Protein AF-A0A323V607-F1 (afdb_monomer_lite)

pLDDT: mean 81.42, std 15.49, range [46.75, 97.62]

Organism: NCBI:txid429133

Radius of gyration: 14.13 Å; chains: 1; bounding box: 40×28×31 Å

Sequence (90 aa):
MTVAEIRTLLARAFVADPLMVWVFPDEHDRQQALAAWLGLMVERYVEAGEVDVVREERLAAVALWRRPSTTLAGPADLLPTADGLLRALL

Structure (mmCIF, N/CA/C/O backbone):
data_AF-A0A323V607-F1
#
_entry.id   AF-A0A323V607-F1
#
loop_
_atom_site.group_PDB
_atom_site.id
_atom_site.type_symbol
_atom_site.label_atom_id
_atom_site.label_alt_id
_atom_site.label_comp_id
_atom_site.label_asym_id
_atom_site.label_entity_id
_atom_site.label_seq_id
_atom_site.pdbx_PDB_ins_code
_atom_site.Cartn_x
_atom_site.Cartn_y
_atom_site.Cartn_z
_atom_site.occupancy
_atom_site.B_iso_or_equiv
_atom_site.auth_seq_id
_atom_site.auth_comp_id
_atom_site.auth_asym_id
_atom_site.auth_atom_id
_atom_site.pdbx_PDB_model_num
ATOM 1 N N . MET A 1 1 ? -2.634 5.009 -14.712 1.00 75.25 1 MET A N 1
ATOM 2 C CA . MET A 1 1 ? -2.522 4.725 -13.270 1.00 75.25 1 MET A CA 1
ATOM 3 C C . MET A 1 1 ? -1.637 5.774 -12.660 1.00 75.25 1 MET A C 1
ATOM 5 O O . MET A 1 1 ? -0.558 5.972 -13.199 1.00 75.25 1 MET A O 1
ATOM 9 N N . THR A 1 2 ? -2.058 6.431 -11.589 1.00 86.69 2 THR A N 1
ATOM 10 C CA . THR A 1 2 ? -1.182 7.370 -10.878 1.00 86.69 2 THR A CA 1
ATOM 11 C C . THR A 1 2 ? -0.620 6.727 -9.612 1.00 86.69 2 THR A C 1
ATOM 13 O O . THR A 1 2 ? -1.253 5.859 -9.010 1.00 86.69 2 THR A O 1
ATOM 16 N N . VAL A 1 3 ? 0.556 7.177 -9.171 1.00 85.25 3 VAL A N 1
ATOM 17 C CA . VAL A 1 3 ? 1.121 6.822 -7.854 1.00 85.25 3 VAL A CA 1
ATOM 18 C C . VAL A 1 3 ? 0.113 7.114 -6.735 1.00 85.25 3 VAL A C 1
ATOM 20 O O . VAL A 1 3 ? -0.033 6.329 -5.797 1.00 85.25 3 VAL A O 1
ATOM 23 N N . ALA A 1 4 ? -0.645 8.207 -6.870 1.00 88.56 4 ALA A N 1
ATOM 24 C CA . ALA A 1 4 ? -1.693 8.579 -5.929 1.00 88.56 4 ALA A CA 1
ATOM 25 C C . ALA A 1 4 ? -2.821 7.529 -5.848 1.00 88.56 4 ALA A C 1
ATOM 27 O O . ALA A 1 4 ? -3.270 7.206 -4.753 1.00 88.56 4 ALA A O 1
ATOM 28 N N . GLU A 1 5 ? -3.250 6.948 -6.973 1.00 91.94 5 GLU A N 1
ATOM 29 C CA . GLU A 1 5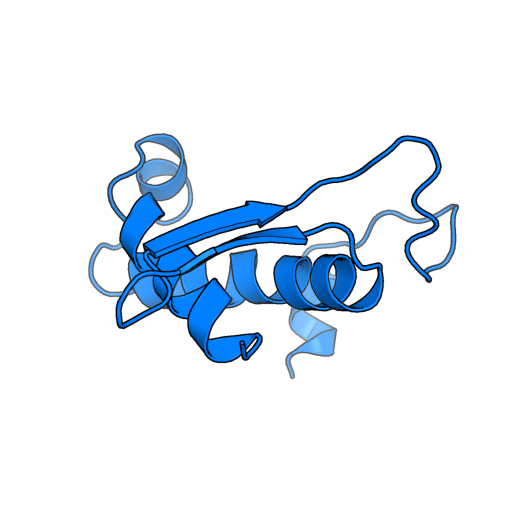 ? -4.247 5.865 -6.974 1.00 91.94 5 GLU A CA 1
ATOM 30 C C . GLU A 1 5 ? -3.733 4.616 -6.244 1.00 91.94 5 GLU A C 1
ATOM 32 O O . GLU A 1 5 ? -4.471 4.003 -5.469 1.00 91.94 5 GLU A O 1
ATOM 37 N N . ILE A 1 6 ? -2.464 4.256 -6.461 1.00 92.12 6 ILE A N 1
ATOM 38 C CA . ILE A 1 6 ? -1.837 3.070 -5.864 1.00 92.12 6 ILE A CA 1
ATOM 39 C C . ILE A 1 6 ? -1.698 3.234 -4.350 1.00 92.12 6 ILE A C 1
ATOM 41 O O . ILE A 1 6 ? -2.149 2.364 -3.605 1.00 92.12 6 ILE A O 1
ATOM 45 N N . ARG A 1 7 ? -1.135 4.355 -3.871 1.00 91.31 7 ARG A N 1
ATOM 46 C CA . ARG A 1 7 ? -0.978 4.592 -2.424 1.00 91.31 7 ARG A CA 1
ATOM 47 C C . ARG A 1 7 ? -2.329 4.600 -1.704 1.00 91.31 7 ARG A C 1
ATOM 49 O O . ARG A 1 7 ? -2.445 4.053 -0.613 1.00 91.31 7 ARG A O 1
ATOM 56 N N . THR A 1 8 ? -3.372 5.154 -2.331 1.00 93.31 8 THR A N 1
ATOM 57 C CA . THR A 1 8 ? -4.730 5.173 -1.771 1.00 93.31 8 THR A CA 1
ATOM 58 C C . THR A 1 8 ? -5.366 3.784 -1.753 1.00 93.31 8 THR A C 1
ATOM 60 O O . THR A 1 8 ? -6.113 3.461 -0.828 1.00 93.31 8 THR A O 1
ATOM 63 N N . LEU A 1 9 ? -5.105 2.942 -2.756 1.00 95.38 9 LEU A N 1
ATOM 64 C CA . LEU A 1 9 ? -5.551 1.550 -2.736 1.00 95.38 9 LEU A CA 1
ATOM 65 C C . LEU A 1 9 ? -4.872 0.770 -1.605 1.00 95.38 9 LEU A C 1
ATOM 67 O O . LEU A 1 9 ? -5.568 0.165 -0.794 1.00 95.38 9 LEU A O 1
ATOM 71 N N . LEU A 1 10 ? -3.543 0.838 -1.520 1.00 94.56 10 LEU A N 1
ATOM 72 C CA . LEU A 1 10 ? -2.760 0.121 -0.512 1.00 94.56 10 LEU A CA 1
ATOM 73 C C . LEU A 1 10 ? -3.124 0.545 0.912 1.00 94.56 10 LEU A C 1
ATOM 75 O O . LEU A 1 10 ? -3.352 -0.310 1.761 1.00 94.56 10 LEU A O 1
ATOM 79 N N . ALA A 1 11 ? -3.253 1.849 1.164 1.00 95.12 11 ALA A N 1
ATOM 80 C CA . ALA A 1 11 ? -3.637 2.352 2.479 1.00 95.12 11 ALA A CA 1
ATOM 81 C C . ALA A 1 11 ? -4.978 1.777 2.953 1.00 95.12 11 ALA A C 1
ATOM 83 O O . ALA A 1 11 ? -5.094 1.361 4.099 1.00 95.12 11 ALA A O 1
ATOM 84 N N . ARG A 1 12 ? -5.974 1.695 2.061 1.00 95.69 12 ARG A N 1
ATOM 85 C CA . ARG A 1 12 ? -7.279 1.093 2.376 1.00 95.69 12 ARG A CA 1
ATOM 86 C C . ARG A 1 12 ? -7.198 -0.419 2.555 1.00 95.69 12 ARG A C 1
ATOM 88 O O . ARG A 1 12 ? -7.874 -0.950 3.426 1.00 95.69 12 ARG A O 1
ATOM 95 N N . ALA A 1 13 ? -6.390 -1.101 1.745 1.00 95.88 13 ALA A N 1
ATOM 96 C CA . ALA A 1 13 ? -6.234 -2.551 1.819 1.00 95.88 13 ALA A CA 1
ATOM 97 C C . ALA A 1 13 ? -5.586 -3.000 3.139 1.00 95.88 13 ALA A C 1
ATOM 99 O O . ALA A 1 13 ? -5.980 -4.020 3.694 1.00 95.88 13 ALA A O 1
ATOM 100 N N . PHE A 1 14 ? -4.631 -2.219 3.653 1.00 95.81 14 PHE A N 1
ATOM 101 C CA . PHE A 1 14 ? -3.831 -2.582 4.824 1.00 95.81 14 PHE A CA 1
ATOM 102 C C . PHE A 1 14 ? -4.226 -1.863 6.124 1.00 95.81 14 PHE A C 1
ATOM 104 O O . PHE A 1 14 ? -3.620 -2.122 7.159 1.00 95.81 14 PHE A O 1
ATOM 111 N N . VAL A 1 15 ? -5.243 -0.990 6.130 1.00 96.94 15 VAL A N 1
ATOM 112 C CA . VAL A 1 15 ? -5.633 -0.217 7.334 1.00 96.94 15 VAL A CA 1
ATOM 113 C C . VAL A 1 15 ? -5.998 -1.092 8.540 1.00 96.94 15 VAL A C 1
ATOM 115 O O . VAL A 1 15 ? -5.806 -0.672 9.679 1.00 96.94 15 VAL A O 1
ATOM 118 N N . ALA A 1 16 ? -6.502 -2.302 8.292 1.00 96.81 16 ALA A N 1
ATOM 119 C CA . ALA A 1 16 ? -6.879 -3.279 9.313 1.00 96.81 16 ALA A CA 1
ATOM 120 C C . ALA A 1 16 ? -5.907 -4.471 9.398 1.00 96.81 16 ALA A C 1
ATOM 122 O O . ALA A 1 16 ? -6.179 -5.432 10.116 1.00 96.81 16 ALA A O 1
ATOM 123 N N . ASP A 1 17 ? -4.790 -4.438 8.663 1.00 97.31 17 ASP A N 1
ATOM 124 C CA . ASP A 1 17 ? -3.767 -5.478 8.744 1.00 97.31 17 ASP A CA 1
ATOM 125 C C . ASP A 1 17 ? -3.166 -5.502 10.166 1.00 97.31 17 ASP A C 1
ATOM 127 O O . ASP A 1 17 ? -2.754 -4.447 10.656 1.00 97.31 17 ASP A O 1
ATOM 131 N N . PRO A 1 18 ? -3.095 -6.660 10.852 1.00 97.62 18 PRO A N 1
ATOM 132 C CA . PRO A 1 18 ? -2.622 -6.727 12.236 1.00 97.62 18 PRO A CA 1
ATOM 133 C C . PRO A 1 18 ? -1.215 -6.158 12.451 1.00 97.62 18 PRO A C 1
ATOM 135 O O . PRO A 1 18 ? -0.949 -5.554 13.491 1.00 97.62 18 PRO A O 1
ATOM 138 N N . LEU A 1 19 ? -0.317 -6.314 11.473 1.00 95.19 19 LEU A N 1
ATOM 139 C CA . LEU A 1 19 ? 1.016 -5.726 11.536 1.00 95.19 19 LEU A CA 1
ATOM 140 C C . LEU A 1 19 ? 0.924 -4.202 11.445 1.00 95.19 19 LEU A C 1
ATOM 142 O O . LEU A 1 19 ? 1.575 -3.505 12.218 1.00 95.19 19 LEU A O 1
ATOM 146 N N . MET A 1 20 ? 0.093 -3.671 10.549 1.00 93.25 20 MET A N 1
ATOM 147 C CA . MET A 1 20 ? -0.082 -2.221 10.418 1.00 93.25 20 MET A CA 1
ATOM 148 C C . MET A 1 20 ? -0.815 -1.602 11.611 1.00 93.25 20 MET A C 1
ATOM 150 O O . MET A 1 20 ? -0.511 -0.471 11.980 1.00 93.25 20 MET A O 1
ATOM 154 N N . VAL A 1 21 ? -1.732 -2.333 12.251 1.00 96.75 21 VAL A N 1
ATOM 155 C CA . VAL A 1 21 ? -2.356 -1.926 13.521 1.00 96.75 21 VAL A CA 1
ATOM 156 C C . VAL A 1 21 ? -1.312 -1.825 14.631 1.00 96.75 21 VAL A C 1
ATOM 158 O O . VAL A 1 21 ? -1.359 -0.896 15.430 1.00 96.75 21 VAL A O 1
ATOM 161 N N . TRP A 1 22 ? -0.348 -2.745 14.666 1.00 94.44 22 TRP A N 1
ATOM 162 C CA . TRP A 1 22 ? 0.758 -2.685 15.618 1.00 94.44 22 TRP A CA 1
ATOM 163 C C . TRP A 1 22 ? 1.725 -1.524 15.329 1.00 94.44 22 TRP A C 1
ATOM 165 O O . TRP A 1 22 ? 2.134 -0.838 16.263 1.00 94.44 22 TRP A O 1
ATOM 175 N N . VAL A 1 23 ? 2.061 -1.267 14.056 1.00 90.94 23 VAL A N 1
ATOM 176 C CA . VAL A 1 23 ? 2.963 -0.160 13.675 1.00 90.94 23 VAL A CA 1
ATOM 177 C C . VAL A 1 23 ? 2.318 1.215 13.888 1.00 90.94 23 VAL A C 1
ATOM 179 O O . VAL A 1 23 ? 2.964 2.119 14.417 1.00 90.94 23 VAL A O 1
ATOM 182 N N . PHE A 1 24 ? 1.055 1.385 13.489 1.00 92.12 24 PHE A N 1
ATOM 183 C CA . PHE A 1 24 ? 0.299 2.629 13.640 1.00 92.12 24 PHE A CA 1
ATOM 184 C C . PHE A 1 24 ? -0.933 2.381 14.517 1.00 92.12 24 PHE A C 1
ATOM 186 O O . PHE A 1 24 ? -2.007 2.078 13.995 1.00 92.12 24 PHE A O 1
ATOM 193 N N . PRO A 1 25 ? -0.808 2.479 15.848 1.00 92.12 25 PRO A N 1
ATOM 194 C CA . PRO A 1 25 ? -1.885 2.099 16.759 1.00 92.12 25 PRO A CA 1
ATOM 195 C C . PRO A 1 25 ? -3.111 3.016 16.675 1.00 92.12 25 PRO A C 1
ATOM 197 O O . PRO A 1 25 ? -4.228 2.528 16.855 1.00 92.12 25 PRO A O 1
ATOM 200 N N . ASP A 1 26 ? -2.928 4.303 16.358 1.00 94.44 26 ASP A N 1
ATOM 201 C CA . ASP A 1 26 ? -4.036 5.255 16.242 1.00 94.44 26 ASP A CA 1
ATOM 202 C C . ASP A 1 26 ? -4.852 5.013 14.967 1.00 94.44 26 ASP A C 1
ATOM 204 O O . ASP A 1 26 ? -4.372 5.175 13.845 1.00 94.44 26 ASP A O 1
ATOM 208 N N . GLU A 1 27 ? -6.114 4.635 15.149 1.00 94.38 27 GLU A N 1
ATOM 209 C CA . GLU A 1 27 ? -7.049 4.379 14.061 1.00 94.38 27 GLU A CA 1
ATOM 210 C C . GLU A 1 27 ? -7.364 5.623 13.224 1.00 94.38 27 GLU A C 1
ATOM 212 O O . GLU A 1 27 ? -7.552 5.489 12.013 1.00 94.38 27 GLU A O 1
ATOM 217 N N . HIS A 1 28 ? -7.378 6.816 13.828 1.00 93.31 28 HIS A N 1
ATOM 218 C CA . HIS A 1 28 ? -7.738 8.050 13.125 1.00 93.31 28 HIS A CA 1
ATOM 219 C C . HIS A 1 28 ? -6.687 8.430 12.076 1.00 93.31 28 HIS A C 1
ATOM 221 O O . HIS A 1 28 ? -7.037 8.889 10.985 1.00 93.31 28 HIS A O 1
ATOM 227 N N . ASP A 1 29 ? -5.414 8.155 12.367 1.00 91.75 29 ASP A N 1
ATOM 228 C CA . ASP A 1 29 ? -4.292 8.550 11.516 1.00 91.75 29 ASP A CA 1
ATOM 229 C C . ASP A 1 29 ? -3.749 7.403 10.654 1.00 91.75 29 ASP A C 1
ATOM 231 O O . ASP A 1 29 ? -3.122 7.652 9.618 1.00 91.75 29 ASP A O 1
ATOM 235 N N . ARG A 1 30 ? -4.006 6.138 11.022 1.00 94.56 30 ARG A N 1
ATOM 236 C CA . ARG A 1 30 ? -3.390 4.952 10.397 1.00 94.56 30 ARG A CA 1
ATOM 237 C C . ARG A 1 30 ? -3.525 4.918 8.879 1.00 94.56 30 ARG A C 1
ATOM 239 O O . ARG A 1 30 ? -2.557 4.593 8.196 1.00 94.56 30 ARG A O 1
ATOM 246 N N . GLN A 1 31 ? -4.678 5.283 8.318 1.00 95.00 31 GLN A N 1
ATOM 247 C CA . GLN A 1 31 ? -4.835 5.285 6.859 1.00 95.00 31 GLN A CA 1
ATOM 248 C C . GLN A 1 31 ? -3.918 6.318 6.179 1.00 95.00 31 GLN A C 1
ATOM 250 O O . GLN A 1 31 ? -3.328 6.024 5.139 1.00 95.00 31 GLN A O 1
ATOM 255 N N . GLN A 1 32 ? -3.784 7.519 6.749 1.00 90.19 32 GLN A N 1
ATOM 256 C CA . GLN A 1 32 ? -2.910 8.563 6.202 1.00 90.19 32 GLN A CA 1
ATOM 257 C C . GLN A 1 32 ? -1.436 8.188 6.383 1.00 90.19 32 GLN A C 1
ATOM 259 O O . GLN A 1 32 ? -0.650 8.312 5.442 1.00 90.19 32 GLN A O 1
ATOM 264 N N . ALA A 1 33 ? -1.083 7.639 7.548 1.00 90.12 33 ALA A N 1
ATOM 265 C CA . ALA A 1 33 ? 0.254 7.127 7.830 1.00 90.12 33 ALA A CA 1
ATOM 266 C C . ALA A 1 33 ? 0.658 6.012 6.849 1.00 90.12 33 ALA A C 1
ATOM 268 O O . ALA A 1 33 ? 1.754 6.047 6.290 1.00 90.12 33 ALA A O 1
ATOM 269 N N . LEU A 1 34 ? -0.248 5.073 6.551 1.00 92.06 34 LEU A N 1
ATOM 270 C CA . LEU A 1 34 ? -0.027 4.025 5.551 1.00 92.06 34 LEU A CA 1
ATOM 271 C C . LEU A 1 34 ? 0.141 4.583 4.141 1.00 92.06 34 LEU A C 1
ATOM 273 O O . LEU A 1 34 ? 1.031 4.143 3.415 1.00 92.06 34 LEU A O 1
ATOM 277 N N . ALA A 1 35 ? -0.690 5.550 3.745 1.00 90.56 35 ALA A N 1
ATOM 278 C CA . ALA A 1 35 ? -0.582 6.177 2.432 1.00 90.56 35 ALA A CA 1
ATOM 279 C C . ALA A 1 35 ? 0.771 6.883 2.247 1.00 90.56 35 ALA A C 1
ATOM 281 O O . ALA A 1 35 ? 1.349 6.804 1.163 1.00 90.56 35 ALA A O 1
ATOM 282 N N . ALA A 1 36 ? 1.282 7.538 3.294 1.00 84.94 36 ALA A N 1
ATOM 283 C CA . ALA A 1 36 ? 2.595 8.177 3.286 1.00 84.94 36 ALA A CA 1
ATOM 284 C C . ALA A 1 36 ? 3.733 7.144 3.273 1.00 84.94 36 ALA A C 1
ATOM 286 O O . ALA A 1 36 ? 4.605 7.196 2.405 1.00 84.94 36 ALA A O 1
ATOM 287 N N . TRP A 1 37 ? 3.699 6.172 4.188 1.00 83.62 37 TRP A N 1
ATOM 288 C CA . TRP A 1 37 ? 4.766 5.182 4.331 1.00 83.62 37 TRP A CA 1
ATOM 289 C C . TRP A 1 37 ? 4.895 4.273 3.107 1.00 83.62 37 TRP A C 1
ATOM 291 O O . TRP A 1 37 ? 5.985 4.127 2.554 1.00 83.62 37 TRP A O 1
ATOM 301 N N . LEU A 1 38 ? 3.785 3.686 2.647 1.00 83.44 38 LEU A N 1
ATOM 302 C CA . LEU A 1 38 ? 3.788 2.818 1.469 1.00 83.44 38 LEU A CA 1
ATOM 303 C C . LEU A 1 38 ? 3.985 3.629 0.184 1.00 83.44 38 LEU A C 1
ATOM 305 O O . LEU A 1 38 ? 4.653 3.156 -0.734 1.00 83.44 38 LEU A O 1
ATOM 309 N N . GLY A 1 39 ? 3.452 4.855 0.126 1.00 78.75 39 GLY A N 1
ATOM 310 C CA . GLY A 1 39 ? 3.568 5.747 -1.030 1.00 78.75 39 GLY A CA 1
ATOM 311 C C . GLY A 1 39 ? 5.013 6.024 -1.438 1.00 78.75 39 GLY A C 1
ATOM 312 O O . GLY A 1 39 ? 5.322 5.971 -2.626 1.00 78.75 39 GLY A O 1
ATOM 313 N N . LEU A 1 40 ? 5.911 6.197 -0.465 1.00 74.06 40 LEU A N 1
ATOM 314 C CA . LEU A 1 40 ? 7.337 6.384 -0.730 1.00 74.06 40 LEU A CA 1
ATOM 315 C C . LEU A 1 40 ? 7.957 5.222 -1.520 1.00 74.06 40 LEU A C 1
ATOM 317 O O . LEU A 1 40 ? 8.779 5.420 -2.413 1.00 74.06 40 LEU A O 1
ATOM 321 N N . MET A 1 41 ? 7.575 3.992 -1.181 1.00 75.31 41 MET A N 1
ATOM 322 C CA . MET A 1 41 ? 8.111 2.805 -1.840 1.00 75.31 41 MET A CA 1
ATOM 323 C C . MET A 1 41 ? 7.476 2.624 -3.223 1.00 75.31 41 MET A C 1
ATOM 325 O O . MET A 1 41 ? 8.154 2.219 -4.166 1.00 75.31 41 MET A O 1
ATOM 329 N N . VAL A 1 42 ? 6.189 2.965 -3.362 1.00 83.38 42 VAL A N 1
ATOM 330 C CA . VAL A 1 42 ? 5.430 2.853 -4.617 1.00 83.38 42 VAL A CA 1
ATOM 331 C C . VAL A 1 42 ? 6.074 3.640 -5.749 1.00 83.38 42 VAL A C 1
ATOM 333 O O . VAL A 1 42 ? 6.192 3.100 -6.844 1.00 83.38 42 VAL A O 1
ATOM 336 N N . GLU A 1 43 ? 6.507 4.876 -5.501 1.00 78.00 43 GLU A N 1
ATOM 337 C CA . GLU A 1 43 ? 7.136 5.723 -6.524 1.00 78.00 43 GLU A CA 1
ATOM 338 C C . GLU A 1 43 ? 8.307 5.007 -7.201 1.00 78.00 43 GLU A C 1
ATOM 340 O O . GLU A 1 43 ? 8.328 4.860 -8.422 1.00 78.00 43 GLU A O 1
ATOM 345 N N . ARG A 1 44 ? 9.212 4.437 -6.400 1.00 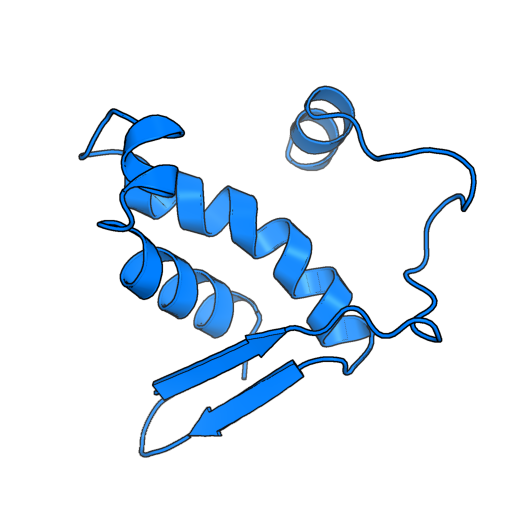75.62 44 ARG A N 1
ATOM 346 C CA . ARG A 1 44 ? 10.412 3.755 -6.900 1.00 75.62 44 ARG A CA 1
ATOM 347 C C . ARG A 1 44 ? 10.102 2.486 -7.684 1.00 75.62 44 ARG A C 1
ATOM 349 O O . ARG A 1 44 ? 10.747 2.220 -8.694 1.00 75.62 44 ARG A O 1
ATOM 356 N N . TYR A 1 45 ? 9.132 1.694 -7.236 1.00 78.50 45 TYR A N 1
ATOM 357 C CA . TYR A 1 45 ? 8.755 0.470 -7.945 1.00 78.50 45 TYR A CA 1
ATOM 358 C C . TYR A 1 45 ? 7.986 0.763 -9.238 1.00 78.50 45 TYR A C 1
ATOM 360 O O . TYR A 1 45 ? 8.189 0.068 -10.232 1.00 78.50 45 TYR A O 1
ATOM 368 N N . VAL A 1 46 ? 7.158 1.815 -9.255 1.00 83.06 46 VAL A N 1
ATOM 369 C CA . VAL A 1 46 ? 6.478 2.288 -10.470 1.00 83.06 46 VAL A CA 1
ATOM 370 C C . VAL A 1 46 ? 7.493 2.788 -11.498 1.00 83.06 46 VAL A C 1
ATOM 372 O O . VAL A 1 46 ? 7.400 2.401 -12.660 1.00 83.06 46 VAL A O 1
ATOM 375 N N . GLU A 1 47 ? 8.482 3.585 -11.083 1.00 79.94 47 GLU A N 1
ATOM 376 C CA . GLU A 1 47 ? 9.572 4.050 -11.955 1.00 79.94 47 GLU A CA 1
ATOM 377 C C . GLU A 1 47 ? 10.397 2.893 -12.531 1.00 79.94 47 GLU A C 1
ATOM 379 O O . GLU A 1 47 ? 10.757 2.914 -13.706 1.00 79.94 47 GLU A O 1
ATOM 384 N N . ALA A 1 48 ? 10.660 1.859 -11.727 1.00 79.12 48 ALA A N 1
ATOM 385 C CA . ALA A 1 48 ? 11.388 0.668 -12.159 1.00 79.12 48 ALA A CA 1
ATOM 386 C C . ALA A 1 48 ? 10.565 -0.277 -13.060 1.00 79.12 48 ALA A C 1
ATOM 388 O O . ALA A 1 48 ? 11.115 -1.244 -13.585 1.00 79.12 48 ALA A O 1
ATOM 389 N N . GLY A 1 49 ? 9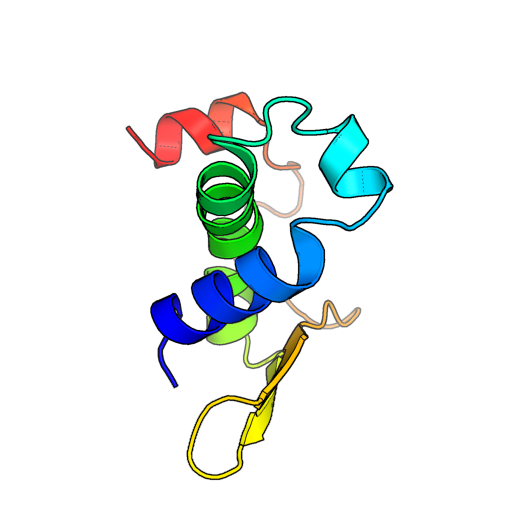.262 -0.031 -13.245 1.00 83.25 49 GLY A N 1
ATOM 390 C CA . GLY A 1 49 ? 8.375 -0.902 -14.024 1.00 83.25 49 GLY A CA 1
ATOM 391 C C . GLY A 1 49 ? 8.060 -2.240 -13.344 1.00 83.25 49 GLY A C 1
ATOM 392 O O . GLY A 1 49 ? 7.638 -3.189 -13.999 1.00 83.25 49 GLY A O 1
ATOM 393 N N . GLU A 1 50 ? 8.255 -2.329 -12.030 1.00 86.50 50 GLU A N 1
ATOM 394 C CA . GLU A 1 50 ? 8.128 -3.559 -11.242 1.00 86.50 50 GLU A CA 1
ATOM 395 C C . GLU A 1 50 ? 6.757 -3.652 -10.555 1.00 86.50 50 GLU A C 1
ATOM 397 O O . GLU A 1 50 ? 6.652 -3.902 -9.351 1.00 86.50 50 GLU A O 1
ATOM 402 N N . VAL A 1 51 ? 5.689 -3.387 -11.313 1.00 89.94 51 VAL A N 1
ATOM 403 C CA . VAL A 1 51 ? 4.325 -3.273 -10.780 1.00 89.94 51 VAL A CA 1
ATOM 404 C C . VAL A 1 51 ? 3.329 -4.005 -11.666 1.00 89.94 51 VAL A C 1
ATOM 406 O O . VAL A 1 51 ? 3.171 -3.665 -12.837 1.00 89.94 51 VAL A O 1
ATOM 409 N N . ASP A 1 52 ? 2.597 -4.944 -11.072 1.00 93.94 52 ASP A N 1
ATOM 410 C CA . ASP A 1 52 ? 1.451 -5.602 -11.697 1.00 93.94 52 ASP A CA 1
ATOM 411 C C . ASP A 1 52 ? 0.150 -5.005 -11.170 1.00 93.94 52 ASP A C 1
ATOM 413 O O . ASP A 1 52 ? 0.022 -4.682 -9.986 1.00 93.94 52 ASP A O 1
ATOM 417 N N . VAL A 1 53 ? -0.837 -4.853 -12.053 1.00 94.19 53 VAL A N 1
ATOM 418 C CA . VAL A 1 53 ? -2.104 -4.187 -11.737 1.00 94.19 53 VAL A CA 1
ATOM 419 C C . VAL A 1 53 ? -3.286 -4.965 -12.276 1.00 94.19 53 VAL A C 1
ATOM 421 O O . VAL A 1 53 ? -3.255 -5.465 -13.398 1.00 94.19 53 VAL A O 1
ATOM 424 N N . VAL A 1 54 ? -4.369 -4.985 -11.505 1.00 96.44 54 VAL A N 1
ATOM 425 C CA . VAL A 1 54 ? -5.683 -5.422 -11.983 1.00 96.44 54 VAL A CA 1
ATOM 426 C C . VAL A 1 54 ? -6.580 -4.198 -12.092 1.00 96.44 54 VAL A C 1
ATOM 428 O O . VAL A 1 54 ? -6.748 -3.440 -11.129 1.00 96.44 54 VAL A O 1
ATOM 431 N N . ARG A 1 55 ? -7.142 -3.993 -13.284 1.00 92.75 55 ARG A N 1
ATOM 432 C CA . ARG A 1 55 ? -8.092 -2.918 -13.575 1.00 92.75 55 ARG A CA 1
ATOM 433 C C . ARG A 1 55 ? -9.425 -3.505 -14.007 1.00 92.75 55 ARG A C 1
ATOM 435 O O . ARG A 1 55 ? -9.472 -4.312 -14.928 1.00 92.75 55 ARG A O 1
ATOM 442 N N . GLU A 1 56 ? -10.478 -3.041 -13.351 1.00 87.81 56 GLU A N 1
ATOM 443 C CA . GLU A 1 56 ? -11.854 -3.135 -13.837 1.00 87.81 56 GLU A CA 1
ATOM 444 C C . GLU A 1 56 ? -12.238 -1.739 -14.363 1.00 87.81 56 GLU A C 1
ATOM 446 O O . GLU A 1 56 ? -11.480 -1.141 -15.128 1.00 87.81 56 GLU A O 1
ATOM 451 N N . GLU A 1 57 ? -13.335 -1.146 -13.885 1.00 89.75 57 GLU A N 1
ATOM 452 C CA . GLU A 1 57 ? -13.641 0.281 -14.095 1.00 89.75 57 GLU A CA 1
ATOM 453 C C . GLU A 1 57 ? -12.657 1.207 -13.352 1.00 89.75 57 GLU A C 1
ATOM 455 O O . GLU A 1 57 ? -12.413 2.346 -13.750 1.00 89.75 57 GLU A O 1
ATOM 460 N N . ARG A 1 58 ? -12.053 0.702 -12.269 1.00 89.69 58 ARG A N 1
ATOM 461 C CA . ARG A 1 58 ? -11.043 1.378 -11.440 1.00 89.69 58 ARG A CA 1
ATOM 462 C C . ARG A 1 58 ? -9.917 0.416 -11.060 1.00 89.69 58 ARG A C 1
ATOM 464 O O . ARG A 1 58 ? -10.011 -0.789 -11.287 1.00 89.69 58 ARG A O 1
ATOM 471 N N . LEU A 1 59 ? -8.838 0.950 -10.480 1.00 92.94 59 LEU A N 1
ATOM 472 C CA . LEU A 1 59 ? -7.747 0.131 -9.944 1.00 92.94 59 LEU A CA 1
ATOM 473 C C . LEU A 1 59 ? -8.279 -0.748 -8.798 1.00 92.94 59 LEU A C 1
ATOM 475 O O . LEU A 1 59 ? -8.725 -0.217 -7.779 1.00 92.94 59 LEU A O 1
ATOM 479 N N . ALA A 1 60 ? -8.243 -2.067 -8.992 1.00 94.94 60 ALA A N 1
ATOM 480 C CA . ALA A 1 60 ? -8.810 -3.049 -8.070 1.00 94.94 60 ALA A CA 1
ATOM 481 C C . ALA A 1 60 ? -7.733 -3.726 -7.212 1.00 94.94 60 ALA A C 1
ATOM 483 O O . ALA A 1 60 ? -7.926 -3.905 -6.013 1.00 94.94 60 ALA A O 1
ATOM 484 N N . ALA A 1 61 ? -6.584 -4.052 -7.810 1.00 94.94 61 ALA A N 1
ATOM 485 C CA . ALA A 1 61 ? -5.457 -4.664 -7.113 1.00 94.94 61 ALA A CA 1
ATOM 486 C C . ALA A 1 61 ? -4.120 -4.191 -7.691 1.00 94.94 61 ALA A C 1
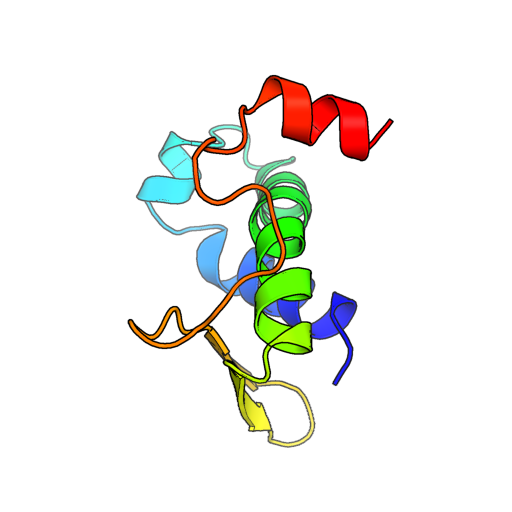ATOM 488 O O . ALA A 1 61 ? -4.038 -3.766 -8.848 1.00 94.94 61 ALA A O 1
ATOM 489 N N . VAL A 1 62 ? -3.075 -4.285 -6.872 1.00 94.94 62 VAL A N 1
ATOM 490 C CA . VAL A 1 62 ? -1.698 -3.964 -7.247 1.00 94.94 62 VAL A CA 1
ATOM 491 C C . VAL A 1 62 ? -0.734 -4.891 -6.511 1.00 94.94 62 VAL A C 1
ATOM 493 O O . VAL A 1 62 ? -0.943 -5.194 -5.337 1.00 94.94 62 VAL A O 1
ATOM 496 N N . ALA A 1 63 ? 0.324 -5.312 -7.193 1.00 93.62 63 ALA A N 1
ATOM 497 C CA . ALA A 1 63 ? 1.476 -5.977 -6.602 1.00 93.62 63 ALA A CA 1
ATOM 498 C C . ALA A 1 63 ? 2.742 -5.225 -7.021 1.00 93.62 63 ALA A C 1
ATOM 500 O O . ALA A 1 63 ? 2.898 -4.881 -8.191 1.00 93.62 63 ALA A O 1
ATOM 501 N N . LEU A 1 64 ? 3.626 -4.945 -6.061 1.00 88.94 64 LEU A N 1
ATOM 502 C CA . LEU A 1 64 ? 4.918 -4.302 -6.305 1.00 88.94 64 LEU A CA 1
ATOM 503 C C . LEU A 1 64 ? 6.024 -5.308 -6.021 1.00 88.94 64 LEU A C 1
ATOM 505 O O . LEU A 1 64 ? 5.995 -5.989 -4.994 1.00 88.94 64 LEU A O 1
ATOM 509 N N . TRP A 1 65 ? 7.002 -5.380 -6.914 1.00 87.06 65 TRP A N 1
ATOM 510 C CA . TRP A 1 65 ? 8.046 -6.389 -6.862 1.00 87.06 65 TRP A CA 1
ATOM 511 C C . TRP A 1 65 ? 9.419 -5.763 -6.670 1.00 87.06 65 TRP A C 1
ATOM 513 O O . TRP A 1 65 ? 9.791 -4.792 -7.319 1.00 87.06 65 TRP A O 1
ATOM 523 N N . ARG A 1 66 ? 10.230 -6.395 -5.825 1.00 81.75 66 ARG A N 1
ATOM 524 C CA . ARG A 1 66 ? 11.680 -6.223 -5.862 1.00 81.75 66 ARG A CA 1
ATOM 525 C C . ARG A 1 66 ? 12.283 -7.480 -6.465 1.00 81.75 66 ARG A C 1
ATOM 527 O O . ARG A 1 66 ? 12.393 -8.494 -5.776 1.00 81.75 66 ARG A O 1
ATOM 534 N N . ARG A 1 67 ? 12.664 -7.436 -7.742 1.00 81.00 67 ARG A N 1
ATOM 535 C CA . ARG A 1 67 ? 13.369 -8.554 -8.378 1.00 81.00 67 ARG A CA 1
ATOM 536 C C . ARG A 1 67 ? 14.860 -8.475 -8.035 1.00 81.00 67 ARG A C 1
ATOM 538 O O . ARG A 1 67 ? 15.378 -7.377 -7.823 1.00 81.00 67 ARG A O 1
ATOM 545 N N . PRO A 1 68 ? 15.588 -9.605 -8.005 1.00 78.81 68 PRO A N 1
ATOM 546 C CA . PRO A 1 68 ? 17.036 -9.594 -7.777 1.00 78.81 68 PRO A CA 1
ATOM 547 C C . PRO A 1 68 ? 17.807 -8.709 -8.770 1.00 78.81 68 PRO A C 1
ATOM 549 O O . PRO A 1 68 ? 18.835 -8.142 -8.420 1.00 78.81 68 PRO A O 1
ATOM 552 N N . SER A 1 69 ? 17.294 -8.570 -9.995 1.00 76.12 69 SER A N 1
ATOM 553 C CA . SER A 1 69 ? 17.852 -7.726 -11.055 1.00 76.12 69 SER A CA 1
ATOM 554 C C . SER A 1 69 ? 17.363 -6.274 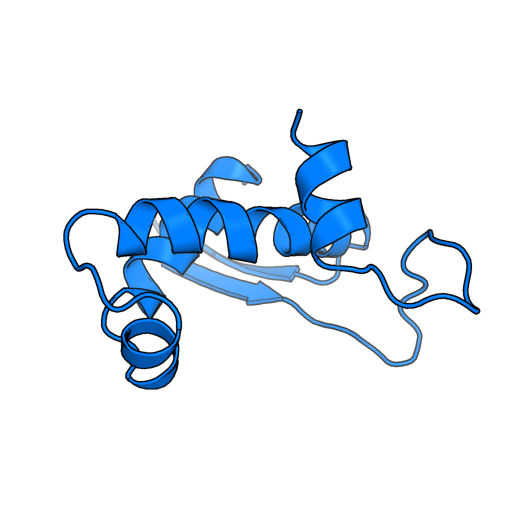-11.028 1.00 76.12 69 SER A C 1
ATOM 556 O O . SER A 1 69 ? 17.844 -5.471 -11.823 1.00 76.12 69 SER A O 1
ATOM 558 N N . THR A 1 70 ? 16.405 -5.918 -10.166 1.00 69.50 70 THR A N 1
ATOM 559 C CA . THR A 1 70 ? 15.883 -4.549 -10.094 1.00 69.50 70 THR A CA 1
ATOM 560 C C . THR A 1 70 ? 16.955 -3.634 -9.504 1.00 69.50 70 THR A C 1
ATOM 562 O O . THR A 1 70 ? 17.223 -3.654 -8.300 1.00 69.50 70 THR A O 1
ATOM 565 N N . THR A 1 71 ? 17.563 -2.795 -10.342 1.00 66.06 71 THR A N 1
ATOM 566 C CA . THR A 1 71 ? 18.423 -1.702 -9.880 1.00 66.06 71 THR A CA 1
ATOM 567 C C . THR A 1 71 ? 17.545 -0.531 -9.453 1.00 66.06 71 THR A C 1
ATOM 569 O O . THR A 1 71 ? 17.116 0.272 -10.276 1.00 66.06 71 THR A O 1
ATOM 572 N N . LEU A 1 72 ? 17.260 -0.427 -8.156 1.00 62.44 72 LEU A N 1
ATOM 573 C CA . LEU A 1 72 ? 16.670 0.790 -7.601 1.00 62.44 72 LEU A CA 1
ATOM 574 C C . LEU A 1 72 ? 17.770 1.857 -7.548 1.00 62.44 72 LEU A C 1
ATOM 576 O O . LEU A 1 72 ? 18.784 1.659 -6.883 1.00 62.44 72 LEU A O 1
ATOM 580 N N . ALA A 1 73 ? 17.596 2.971 -8.259 1.00 56.19 73 ALA A N 1
ATOM 581 C CA . ALA A 1 73 ? 18.561 4.066 -8.239 1.00 56.19 73 ALA A CA 1
ATOM 582 C C . ALA A 1 73 ? 18.715 4.628 -6.806 1.00 56.19 73 ALA A C 1
ATOM 584 O O . ALA A 1 73 ? 17.772 5.165 -6.218 1.00 56.19 73 ALA A O 1
ATOM 585 N N . GLY A 1 74 ? 19.908 4.473 -6.231 1.00 58.84 74 GLY A N 1
ATOM 586 C CA . GLY A 1 74 ? 20.297 4.912 -4.888 1.00 58.84 74 GLY A CA 1
ATOM 587 C C . GLY A 1 74 ? 21.713 4.414 -4.566 1.00 58.84 74 GLY A C 1
ATOM 588 O O . GLY A 1 74 ? 22.172 3.475 -5.219 1.00 58.84 74 GLY A O 1
ATOM 589 N N . PRO A 1 75 ? 22.448 5.033 -3.624 1.00 51.38 75 PRO A N 1
ATOM 590 C CA . PRO A 1 75 ? 2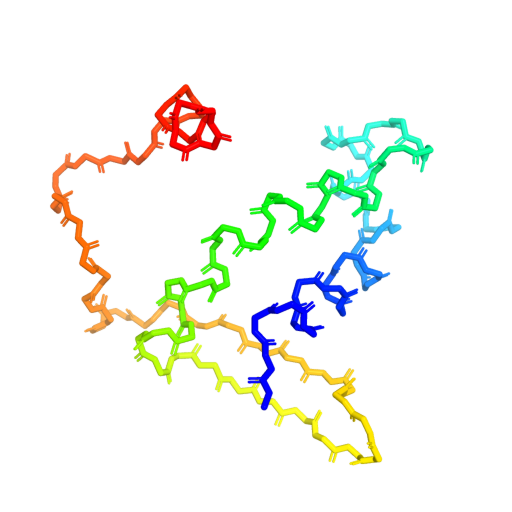3.767 4.540 -3.238 1.00 51.38 75 PRO A CA 1
ATOM 591 C C . PRO A 1 75 ? 23.636 3.098 -2.728 1.00 51.38 75 PRO A C 1
ATOM 593 O O . PRO A 1 75 ? 22.986 2.854 -1.715 1.00 51.38 75 PRO A O 1
ATOM 596 N N . ALA A 1 76 ? 24.229 2.149 -3.459 1.00 54.25 76 ALA A N 1
ATOM 597 C CA . ALA A 1 76 ? 24.061 0.705 -3.258 1.00 54.25 76 ALA A CA 1
ATOM 598 C C . ALA A 1 76 ? 24.525 0.200 -1.876 1.00 54.25 76 ALA A C 1
ATOM 600 O O . ALA A 1 76 ? 24.126 -0.886 -1.460 1.00 54.25 76 ALA A O 1
ATOM 601 N N . ASP A 1 77 ? 25.308 1.008 -1.156 1.00 54.06 77 ASP A N 1
ATOM 602 C CA . ASP A 1 77 ? 25.947 0.633 0.107 1.00 54.06 77 ASP A CA 1
ATOM 603 C C . ASP A 1 77 ? 25.233 1.165 1.361 1.00 54.06 77 ASP A C 1
ATOM 605 O O . ASP A 1 77 ? 25.669 0.881 2.476 1.00 54.06 77 ASP A O 1
ATOM 609 N N . LEU A 1 78 ? 24.146 1.937 1.221 1.00 55.09 78 LEU A N 1
ATOM 610 C CA . LEU A 1 78 ? 23.470 2.561 2.363 1.00 55.09 78 LEU A CA 1
ATOM 611 C C . LEU A 1 78 ? 21.963 2.309 2.336 1.00 55.09 78 LEU A C 1
ATOM 613 O O . LEU A 1 78 ? 21.255 2.697 1.407 1.00 55.09 78 LEU A O 1
ATOM 617 N N . LEU A 1 79 ? 21.460 1.683 3.402 1.00 52.88 79 LEU A N 1
ATOM 618 C CA . LEU A 1 79 ? 20.024 1.557 3.626 1.00 52.88 79 LEU A CA 1
ATOM 619 C C . LEU A 1 79 ? 19.436 2.936 3.978 1.00 52.88 79 LEU A C 1
ATOM 621 O O . LEU A 1 79 ? 20.052 3.674 4.752 1.00 52.88 79 LEU A O 1
ATOM 625 N N . PRO A 1 80 ? 18.247 3.294 3.460 1.00 57.62 80 PRO A N 1
ATOM 626 C CA . PRO A 1 80 ? 17.565 4.508 3.885 1.00 57.62 80 PRO A CA 1
ATOM 627 C C . PRO A 1 80 ? 17.246 4.430 5.383 1.00 57.62 80 PRO A C 1
ATOM 629 O O . PRO A 1 80 ? 16.760 3.413 5.878 1.00 57.62 80 PRO A O 1
ATOM 632 N N . THR A 1 81 ? 17.518 5.509 6.114 1.00 59.59 81 THR A N 1
ATOM 633 C CA . THR A 1 81 ? 17.130 5.643 7.522 1.00 59.59 81 THR A CA 1
ATOM 634 C C . THR A 1 81 ? 15.747 6.285 7.616 1.00 59.59 81 THR A C 1
ATOM 636 O O . THR A 1 81 ? 15.368 7.069 6.748 1.00 59.59 81 THR A O 1
ATOM 639 N N . ALA A 1 82 ? 14.994 5.997 8.684 1.00 52.66 82 ALA A N 1
ATOM 640 C CA . ALA A 1 82 ? 13.718 6.672 8.943 1.00 52.66 82 ALA A CA 1
ATOM 641 C C . ALA A 1 82 ? 13.879 8.208 9.013 1.00 52.66 82 ALA A C 1
ATOM 643 O O . ALA A 1 82 ? 13.024 8.934 8.518 1.00 52.66 82 ALA A O 1
ATOM 644 N N . ASP A 1 83 ? 15.008 8.698 9.544 1.00 46.75 83 ASP A N 1
ATOM 645 C CA . ASP A 1 83 ? 15.371 10.126 9.541 1.00 46.75 83 ASP A CA 1
ATOM 646 C C . ASP A 1 83 ? 15.618 10.666 8.124 1.00 46.75 83 ASP A C 1
ATOM 648 O O . ASP A 1 83 ? 15.085 11.710 7.761 1.00 46.75 83 ASP A O 1
ATOM 652 N N . GLY A 1 84 ? 16.365 9.937 7.287 1.00 59.31 84 GLY A N 1
ATOM 653 C CA . GLY A 1 84 ? 16.580 10.311 5.887 1.00 59.31 84 GLY A CA 1
ATOM 654 C C . GLY A 1 84 ? 15.276 10.345 5.086 1.00 59.31 84 GLY A C 1
ATOM 655 O O . GLY A 1 84 ? 15.104 11.202 4.225 1.00 59.31 84 GLY A O 1
ATOM 656 N N . LEU A 1 85 ? 14.337 9.460 5.429 1.00 64.00 85 LEU A N 1
ATOM 657 C CA . LEU A 1 85 ? 12.964 9.457 4.931 1.00 64.00 85 LEU A CA 1
ATOM 658 C C . LEU A 1 85 ? 12.217 10.739 5.307 1.00 64.00 85 LEU A C 1
ATOM 660 O O . LEU A 1 85 ? 11.671 11.416 4.444 1.00 64.00 85 LEU A O 1
ATOM 664 N N . LEU A 1 86 ? 12.202 11.063 6.602 1.00 54.00 86 LEU A N 1
ATOM 665 C CA . LEU A 1 86 ? 11.500 12.220 7.155 1.00 54.00 86 LEU A CA 1
ATOM 666 C C . LEU A 1 86 ? 12.053 13.531 6.592 1.00 54.00 86 LEU A C 1
ATOM 668 O O . LEU A 1 86 ? 11.282 14.415 6.240 1.00 54.00 86 LEU A O 1
ATOM 672 N N . ARG A 1 87 ? 13.376 13.635 6.439 1.00 51.47 87 ARG A N 1
ATOM 673 C CA . ARG A 1 87 ? 14.041 14.804 5.844 1.00 51.47 87 ARG A CA 1
ATOM 674 C C . ARG A 1 87 ? 13.784 14.975 4.351 1.00 51.47 87 ARG A C 1
ATOM 676 O O . ARG A 1 87 ? 13.914 16.085 3.865 1.00 51.47 87 ARG A O 1
ATOM 683 N N . ALA A 1 88 ? 13.471 13.909 3.618 1.00 52.22 88 ALA A N 1
ATOM 684 C CA . ALA A 1 88 ? 13.117 14.017 2.202 1.00 52.22 88 ALA A CA 1
ATOM 685 C C . ALA A 1 88 ? 11.668 14.498 1.988 1.00 52.22 88 ALA A C 1
ATOM 687 O O . ALA A 1 88 ? 11.307 14.874 0.876 1.00 52.22 88 ALA A O 1
ATOM 688 N N . LEU A 1 89 ? 10.842 14.452 3.039 1.00 48.72 89 LEU A N 1
ATOM 689 C CA . LEU A 1 89 ? 9.424 14.820 3.026 1.00 48.72 89 LEU A CA 1
ATOM 690 C C . LEU A 1 89 ? 9.151 16.222 3.609 1.00 48.72 89 LEU A C 1
ATOM 692 O O . LEU A 1 89 ? 8.008 16.677 3.542 1.00 48.72 89 LEU A O 1
ATOM 696 N N . LEU A 1 90 ? 10.169 16.882 4.179 1.00 46.97 90 LEU A N 1
ATOM 697 C CA . LEU A 1 90 ? 10.146 18.254 4.710 1.00 46.97 90 LEU A CA 1
ATOM 698 C C . LEU A 1 90 ? 10.983 19.182 3.823 1.00 46.97 90 LEU A C 1
ATOM 700 O O . LEU A 1 90 ? 10.558 20.344 3.645 1.00 46.97 90 LEU A O 1
#

Secondary structure (DSSP, 8-state):
--HHHHHHHHHHHHTT-HHHHHHS--HHHHHHHHHHHHHHHHHHHHHTT-EEEEESSSEEEEEE---TT---SS-TT-PPPHHHHHHH--

Foldseek 3Di:
DDLQQVLLQQLVVCLPPPVLCVVPVDSVCSSVVSSLVVSVVSVQQVVQVQKDFDDDVGTDDIDGDDDPPRDRPDDPPDDQDPVNSVVVVD